Protein AF-A0A5B7APL8-F1 (afdb_monomer_lite)

Foldseek 3Di:
DDDPPPDPVVVVVVLVVLVPPDDDDDPPDPQPPQDWDADPVDRATDSDPVLVVLVVVLVVPPPCLVVVLVVVLVVVQVVLLPDDQVRQLVVLEQCCDADPNRRSVVVLVVLCVQLVCVVDNNDDSLQSSLSSVSSCSNVVPPVCRDDHSVRVVSSVCSNSVNSVSSDPDDPPD

Organism: Davidia involucrata (NCBI:txid16924)

Structure (mmCIF, N/CA/C/O backbone):
data_AF-A0A5B7APL8-F1
#
_entry.id   AF-A0A5B7APL8-F1
#
loop_
_atom_site.group_PDB
_atom_site.id
_atom_site.type_symbol
_atom_site.label_atom_id
_atom_site.label_alt_id
_atom_site.label_comp_id
_atom_site.label_asym_id
_atom_site.label_entity_id
_atom_site.label_seq_id
_atom_site.pdbx_PDB_ins_code
_atom_site.Cartn_x
_atom_site.Cartn_y
_atom_site.Cartn_z
_atom_site.occupancy
_atom_site.B_iso_or_equiv
_atom_site.auth_seq_id
_atom_site.auth_comp_id
_atom_site.auth_asym_id
_atom_site.auth_atom_id
_atom_site.pdbx_PDB_model_num
ATOM 1 N N . PHE A 1 1 ? -2.752 36.762 7.905 1.00 36.62 1 PHE A N 1
ATOM 2 C CA . PHE A 1 1 ? -2.516 35.328 8.154 1.00 36.62 1 PHE A CA 1
ATOM 3 C C . PHE A 1 1 ? -3.860 34.647 8.324 1.00 36.62 1 PHE A C 1
ATOM 5 O O . PHE A 1 1 ? -4.486 34.817 9.361 1.00 36.62 1 PHE A O 1
ATOM 12 N N . SER A 1 2 ? -4.329 33.941 7.295 1.00 32.47 2 SER A N 1
ATOM 13 C CA . SER A 1 2 ? -5.605 33.221 7.327 1.00 32.47 2 SER A CA 1
ATOM 14 C C . SER A 1 2 ? -5.301 31.745 7.133 1.00 32.47 2 SER A C 1
ATOM 16 O O . SER A 1 2 ? -4.786 31.341 6.096 1.00 32.47 2 SER A O 1
ATOM 18 N N . ARG A 1 3 ? -5.551 30.982 8.192 1.00 42.44 3 ARG A N 1
ATOM 19 C CA . ARG A 1 3 ? -5.387 29.534 8.310 1.00 42.44 3 ARG A CA 1
ATOM 20 C C . ARG A 1 3 ? -6.208 28.853 7.204 1.00 42.44 3 ARG A C 1
ATOM 22 O O . ARG A 1 3 ? -7.434 28.860 7.272 1.00 42.44 3 ARG A O 1
ATOM 29 N N . THR A 1 4 ? -5.559 28.292 6.188 1.00 39.75 4 THR A N 1
ATOM 30 C CA . THR A 1 4 ? -6.194 27.338 5.272 1.00 39.75 4 THR A CA 1
ATOM 31 C C . THR A 1 4 ? -6.498 26.083 6.077 1.00 39.75 4 THR A C 1
ATOM 33 O O . THR A 1 4 ? -5.609 25.297 6.395 1.00 39.75 4 THR A O 1
ATOM 36 N N . GLY A 1 5 ? -7.751 25.955 6.505 1.00 36.78 5 GLY A N 1
ATOM 37 C CA . GLY A 1 5 ? -8.262 24.715 7.062 1.00 36.78 5 GLY A CA 1
ATOM 38 C C . GLY A 1 5 ? -8.357 23.687 5.945 1.00 36.78 5 GLY A C 1
ATOM 39 O O . GLY A 1 5 ? -9.217 23.816 5.077 1.00 36.78 5 GLY A O 1
ATOM 40 N N . ASP A 1 6 ? -7.477 22.687 5.973 1.00 48.31 6 ASP A N 1
ATOM 41 C CA . ASP A 1 6 ? -7.639 21.451 5.208 1.00 48.31 6 ASP A CA 1
ATOM 42 C C . ASP A 1 6 ? -8.926 20.765 5.685 1.00 48.31 6 ASP A C 1
ATOM 44 O O . ASP A 1 6 ? -8.966 20.105 6.726 1.00 48.31 6 ASP A O 1
ATOM 48 N N . SER A 1 7 ? -10.014 20.991 4.951 1.00 44.22 7 SER A N 1
ATOM 49 C CA . SER A 1 7 ? -11.317 20.405 5.246 1.00 44.22 7 SER A CA 1
ATOM 50 C C . SER A 1 7 ? -11.333 18.933 4.809 1.00 44.22 7 SER A C 1
ATOM 52 O O .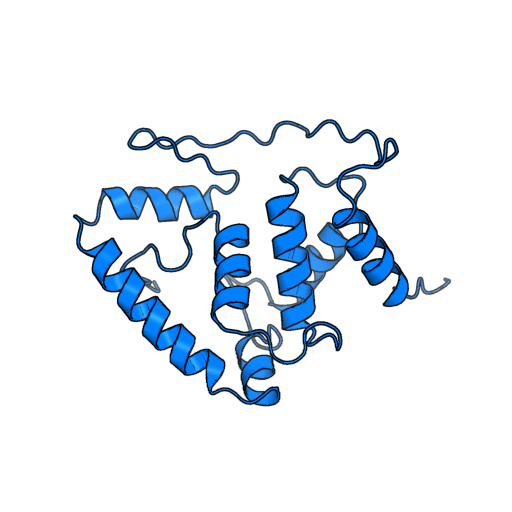 SER A 1 7 ? -11.045 18.646 3.643 1.00 44.22 7 SER A O 1
ATOM 54 N N . PRO A 1 8 ? -11.733 17.984 5.679 1.00 47.72 8 PRO A N 1
ATOM 55 C CA . PRO A 1 8 ? -11.877 16.563 5.337 1.00 47.72 8 PRO A CA 1
ATOM 56 C C . PRO A 1 8 ? -12.762 16.307 4.105 1.00 47.72 8 PRO A C 1
ATOM 58 O O . PRO A 1 8 ? -12.578 15.321 3.395 1.00 47.72 8 PRO A O 1
ATOM 61 N N . VAL A 1 9 ? -13.693 17.223 3.824 1.00 48.22 9 VAL A N 1
ATOM 62 C CA . VAL A 1 9 ? -14.647 17.152 2.707 1.00 48.22 9 VAL A CA 1
ATOM 63 C C . VAL A 1 9 ? -13.950 17.260 1.344 1.00 48.22 9 VAL A C 1
ATOM 65 O O . VAL A 1 9 ? -14.375 16.626 0.380 1.00 48.22 9 VAL A O 1
ATOM 68 N N . GLN A 1 10 ? -12.840 17.999 1.264 1.00 54.81 10 GLN A N 1
ATOM 69 C CA . GLN A 1 10 ? -12.137 18.260 0.005 1.00 54.81 10 GLN A CA 1
ATOM 70 C C . GLN A 1 10 ? -11.395 17.012 -0.509 1.00 54.81 10 GLN A C 1
ATOM 72 O O . GLN A 1 10 ? -11.373 16.748 -1.710 1.00 54.81 10 GLN A O 1
ATOM 77 N N . TRP A 1 11 ? -10.876 16.182 0.404 1.00 48.50 11 TRP A N 1
ATOM 78 C CA . TRP A 1 11 ? -10.249 14.893 0.076 1.00 48.50 11 TRP A CA 1
ATOM 79 C C . TRP A 1 11 ? -11.265 13.850 -0.373 1.00 48.50 11 TRP A C 1
ATOM 81 O O . TRP A 1 11 ? -10.997 13.102 -1.307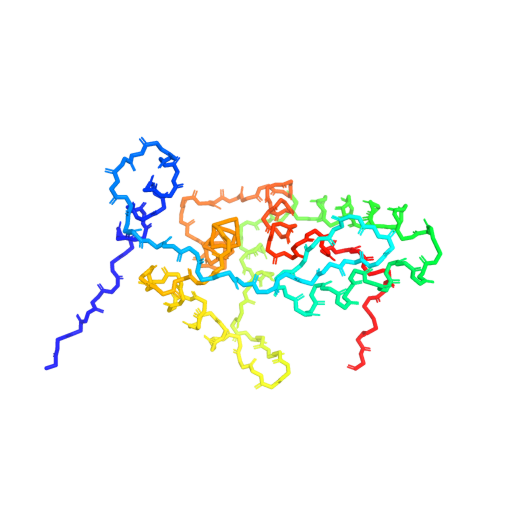 1.00 48.50 11 TRP A O 1
ATOM 91 N N . ILE A 1 12 ? -12.445 13.828 0.253 1.00 51.41 12 ILE A N 1
ATOM 92 C CA . ILE A 1 12 ? -13.535 12.916 -0.113 1.00 51.41 12 ILE A CA 1
ATOM 93 C C . ILE A 1 12 ? -14.003 13.210 -1.548 1.00 51.41 12 ILE A C 1
ATOM 95 O O . ILE A 1 12 ? -14.123 12.291 -2.353 1.00 51.41 12 ILE A O 1
ATOM 99 N N . GLN A 1 13 ? -14.157 14.486 -1.921 1.00 54.19 13 GLN A N 1
ATOM 100 C CA . GLN A 1 13 ? -14.458 14.881 -3.305 1.00 54.19 13 GLN A CA 1
ATOM 101 C C . GLN A 1 13 ? -13.353 14.503 -4.301 1.00 54.19 13 GLN A C 1
ATOM 103 O O . GLN A 1 13 ? -13.662 14.069 -5.411 1.00 54.19 13 GLN A O 1
ATOM 108 N N . LEU A 1 14 ? -12.077 14.603 -3.917 1.00 54.91 14 LEU A N 1
ATOM 109 C CA . LEU A 1 14 ? -10.958 14.175 -4.764 1.00 54.91 14 LEU A CA 1
ATOM 110 C C . LEU A 1 14 ? -10.910 12.648 -4.930 1.00 54.91 14 LEU A C 1
ATOM 112 O O . LEU A 1 14 ? -10.663 12.162 -6.031 1.00 54.91 14 LEU A O 1
ATOM 116 N N . LEU A 1 15 ? -11.215 11.887 -3.877 1.00 50.44 15 LEU A N 1
ATOM 117 C CA . LEU A 1 15 ? -11.320 10.426 -3.916 1.00 50.44 15 LEU A CA 1
ATOM 118 C C . LEU A 1 15 ? -12.474 9.954 -4.809 1.00 50.44 15 LEU A C 1
ATOM 120 O O . LEU A 1 15 ? -12.265 9.081 -5.646 1.00 50.44 15 LEU A O 1
ATOM 124 N N . HIS A 1 16 ? -13.656 10.566 -4.694 1.00 53.56 16 HIS A N 1
ATOM 125 C CA . HIS A 1 16 ? -14.787 10.269 -5.581 1.00 53.56 16 HIS A CA 1
ATOM 126 C C . HIS A 1 16 ? -14.502 10.647 -7.035 1.00 53.56 16 HIS A C 1
ATOM 128 O O . HIS A 1 16 ? -14.895 9.920 -7.943 1.00 53.56 16 HIS A O 1
ATOM 134 N N . SER A 1 17 ? -13.770 11.743 -7.258 1.00 46.78 17 SER A N 1
ATOM 135 C CA . SER A 1 17 ? -13.296 12.100 -8.596 1.00 46.78 17 SER A CA 1
ATOM 136 C C . SER A 1 17 ? -12.406 10.989 -9.153 1.00 46.78 17 SER A C 1
ATOM 138 O O . SER A 1 17 ? -12.642 10.530 -10.265 1.00 46.78 17 SER A O 1
ATOM 140 N N . LEU A 1 18 ? -11.424 10.501 -8.376 1.00 47.25 18 LEU A N 1
ATOM 141 C CA . LEU A 1 18 ? -10.490 9.432 -8.776 1.00 47.25 18 LEU A CA 1
ATOM 142 C C . LEU A 1 18 ? -11.173 8.092 -9.104 1.00 47.25 18 LEU A C 1
ATOM 144 O O . LEU A 1 18 ? -10.578 7.271 -9.813 1.00 47.25 18 LEU A O 1
ATOM 148 N N . ASP A 1 19 ? -12.371 7.861 -8.574 1.00 47.44 19 ASP A N 1
ATOM 149 C CA . ASP A 1 19 ? -13.193 6.674 -8.828 1.00 47.44 19 ASP A CA 1
ATOM 150 C C . ASP A 1 19 ? -13.984 6.771 -10.145 1.00 47.44 19 ASP A C 1
ATOM 152 O O . ASP A 1 19 ? -14.280 5.754 -10.769 1.00 47.44 19 ASP A O 1
ATOM 156 N N . GLN A 1 20 ? -14.255 7.987 -10.631 1.00 48.75 20 GLN A N 1
ATOM 157 C CA . GLN A 1 20 ? -14.883 8.223 -11.931 1.00 48.75 20 GLN A CA 1
ATOM 158 C C . GLN A 1 20 ? -13.828 8.235 -13.045 1.00 48.75 20 GLN A C 1
ATOM 160 O O . GLN A 1 20 ? -13.222 9.261 -13.360 1.00 48.75 20 GLN A O 1
ATOM 165 N N . GLN A 1 21 ? -13.602 7.069 -13.652 1.00 47.00 21 GLN A N 1
ATOM 166 C CA . GLN A 1 21 ? -12.643 6.894 -14.748 1.00 47.00 21 GLN A CA 1
ATOM 167 C C . GLN A 1 21 ? -13.077 7.467 -16.115 1.00 47.00 21 GLN A C 1
ATOM 169 O O . GLN A 1 21 ? -12.263 7.426 -17.028 1.00 47.00 21 GLN A O 1
ATOM 174 N N . ASP A 1 22 ? -14.259 8.082 -16.269 1.00 43.38 22 ASP A N 1
ATOM 175 C CA . ASP A 1 22 ? -14.813 8.371 -17.610 1.00 43.38 22 ASP A CA 1
ATOM 176 C C . ASP A 1 22 ? -15.235 9.829 -17.887 1.00 43.38 22 ASP A C 1
ATOM 178 O O . ASP A 1 22 ? -16.055 10.076 -18.772 1.00 43.38 22 ASP A O 1
ATOM 182 N N . LEU A 1 23 ? -14.691 10.830 -17.180 1.00 38.00 23 LEU A N 1
ATOM 183 C CA . LEU A 1 23 ? -15.013 12.237 -17.479 1.00 38.00 23 LEU A CA 1
ATOM 184 C C . LEU A 1 23 ? -13.901 12.977 -18.253 1.00 38.00 23 LEU A C 1
ATOM 186 O O . LEU A 1 23 ? -12.762 13.058 -17.778 1.00 38.00 23 LEU A O 1
ATOM 190 N N . PRO A 1 24 ? -14.225 13.585 -19.416 1.00 39.22 24 PRO A N 1
ATOM 191 C CA . PRO A 1 24 ? -13.305 14.411 -20.186 1.00 39.22 24 PRO A CA 1
ATOM 192 C C . PRO A 1 24 ? -13.169 15.767 -19.484 1.00 39.22 24 PRO A C 1
ATOM 194 O O . PRO A 1 24 ? -14.018 16.642 -19.623 1.00 39.22 24 PRO A O 1
ATOM 197 N N . GLY A 1 25 ? -12.128 15.931 -18.669 1.00 43.12 25 GLY A N 1
ATOM 198 C CA . GLY A 1 25 ? -11.940 17.159 -17.885 1.00 43.12 25 GLY A CA 1
ATOM 199 C C . GLY A 1 25 ? -11.050 17.041 -16.650 1.00 43.12 25 GLY A C 1
ATOM 200 O O . GLY A 1 25 ? -10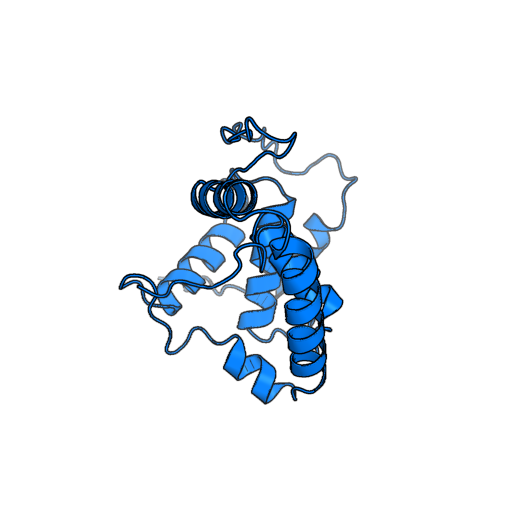.881 18.029 -15.938 1.00 43.12 25 GLY A O 1
ATOM 201 N N . TRP A 1 26 ? -10.446 15.875 -16.395 1.00 48.25 26 TRP A N 1
ATOM 202 C CA . TRP A 1 26 ? -9.268 15.796 -15.528 1.00 48.25 26 TRP A CA 1
ATOM 203 C C . TRP A 1 26 ? -8.215 16.807 -16.001 1.00 48.25 26 TRP A C 1
ATOM 205 O O . TRP A 1 26 ? -8.110 17.029 -17.213 1.00 48.25 26 TRP A O 1
ATOM 215 N N . PRO A 1 27 ? -7.436 17.443 -15.102 1.00 45.75 27 PRO A N 1
ATOM 216 C CA . PRO A 1 27 ? -6.421 18.381 -15.548 1.00 45.75 27 PRO A CA 1
ATOM 217 C C . PRO A 1 27 ? -5.525 17.630 -16.529 1.00 45.75 27 PRO A C 1
ATOM 219 O O . PRO A 1 27 ? -5.213 16.462 -16.295 1.00 45.75 27 PRO A O 1
ATOM 222 N N . LEU A 1 28 ? -5.182 18.293 -17.633 1.00 46.41 28 LEU A N 1
ATOM 223 C CA . LEU A 1 28 ? -4.385 17.811 -18.764 1.00 46.41 28 LEU A CA 1
ATOM 224 C C . LEU A 1 28 ? -2.950 17.446 -18.331 1.00 46.41 28 LEU A C 1
ATOM 226 O O . LEU A 1 28 ? -1.966 18.012 -18.801 1.00 46.41 28 LEU A O 1
ATOM 230 N N . LEU A 1 29 ? -2.820 16.515 -17.393 1.00 46.59 29 LEU A N 1
ATOM 231 C CA . LEU A 1 29 ? -1.577 15.966 -16.903 1.00 46.59 29 LEU A CA 1
ATOM 232 C C . LEU A 1 29 ? -1.175 14.900 -17.912 1.00 46.59 29 LEU A C 1
ATOM 234 O O . LEU A 1 29 ? -1.538 13.733 -17.791 1.00 46.59 29 LEU A O 1
ATOM 238 N N . SER A 1 30 ? -0.426 15.302 -18.938 1.00 43.72 30 SER A N 1
ATOM 239 C CA . SER A 1 30 ? 0.458 14.330 -19.578 1.00 43.72 30 SER A CA 1
ATOM 240 C C . SER A 1 30 ? 1.332 13.755 -18.464 1.00 43.72 30 SER A C 1
ATOM 242 O O . SER A 1 30 ? 2.007 14.543 -17.796 1.00 43.72 30 SER A O 1
ATOM 244 N N . PRO A 1 31 ? 1.324 12.433 -18.211 1.00 49.50 31 PRO A N 1
ATOM 245 C CA . PRO A 1 31 ? 2.258 11.851 -17.266 1.00 49.50 31 PRO A CA 1
ATOM 246 C C . PRO A 1 31 ? 3.649 12.239 -17.755 1.00 49.50 31 PRO A C 1
ATOM 248 O O . PRO A 1 31 ? 4.046 11.836 -18.854 1.00 49.50 31 PRO A O 1
ATOM 251 N N . LEU A 1 32 ? 4.393 13.050 -16.998 1.00 47.34 32 LEU A N 1
ATOM 252 C CA . LEU A 1 32 ? 5.822 13.135 -17.258 1.00 47.34 32 LEU A CA 1
ATOM 253 C C . LEU A 1 32 ? 6.308 11.701 -17.047 1.00 47.34 32 LEU A C 1
ATOM 255 O O . LEU A 1 32 ? 6.164 11.168 -15.947 1.00 47.34 32 LEU A O 1
ATOM 259 N N . LYS A 1 33 ? 6.749 11.041 -18.124 1.00 58.00 33 LYS A N 1
ATOM 260 C CA . LYS A 1 33 ? 7.124 9.624 -18.113 1.00 58.00 33 LYS A CA 1
ATOM 261 C C . LYS A 1 33 ? 8.143 9.402 -17.001 1.00 58.00 33 LYS A C 1
ATOM 263 O O . LYS A 1 33 ? 9.325 9.686 -17.183 1.00 58.00 33 LYS A O 1
ATOM 268 N N . VAL A 1 34 ? 7.693 8.895 -15.854 1.00 68.81 34 VAL A N 1
ATOM 269 C CA . VAL A 1 34 ? 8.604 8.354 -14.852 1.00 68.81 34 VAL A CA 1
ATOM 270 C C . VAL A 1 34 ? 9.362 7.248 -15.555 1.00 68.81 34 VAL A C 1
ATOM 272 O O . VAL A 1 34 ? 8.761 6.354 -16.154 1.00 68.81 34 VAL A O 1
ATOM 275 N N . GLN A 1 35 ? 10.686 7.365 -15.562 1.00 79.31 35 GLN A N 1
ATOM 276 C CA . GLN A 1 35 ? 11.529 6.367 -16.188 1.00 79.31 35 GLN A CA 1
ATOM 277 C C . GLN A 1 35 ? 11.358 5.054 -15.426 1.00 79.31 35 GLN A C 1
ATOM 279 O O . GLN A 1 35 ? 11.820 4.907 -14.295 1.00 79.31 35 GLN A O 1
ATOM 284 N N . MET A 1 36 ? 10.662 4.111 -16.055 1.00 86.75 36 MET A N 1
ATOM 285 C CA . MET A 1 36 ? 10.448 2.787 -15.498 1.00 86.75 36 MET A CA 1
ATOM 286 C C . MET A 1 36 ? 11.748 1.982 -15.554 1.00 86.75 36 MET A C 1
ATOM 288 O O . MET A 1 36 ? 12.435 1.943 -16.576 1.00 86.75 36 MET A O 1
ATOM 292 N N . GLN A 1 37 ? 12.071 1.308 -14.456 1.00 89.38 37 GLN A N 1
ATOM 293 C CA . GLN A 1 37 ? 13.140 0.321 -14.383 1.00 89.38 37 GLN A CA 1
ATOM 294 C C . GLN A 1 37 ? 12.570 -1.045 -14.734 1.00 89.38 37 GLN A C 1
ATOM 296 O O . GLN A 1 37 ? 11.764 -1.602 -13.988 1.00 89.38 37 GLN A O 1
ATOM 301 N N . LYS A 1 38 ? 12.991 -1.586 -15.872 1.00 92.62 38 LYS A N 1
ATOM 302 C CA . LYS A 1 38 ? 12.597 -2.920 -16.313 1.00 92.62 38 LYS A CA 1
ATOM 303 C C . LYS A 1 38 ? 13.524 -3.967 -15.708 1.00 92.62 38 LYS A C 1
ATOM 305 O O . LYS A 1 38 ? 14.733 -3.767 -15.647 1.00 92.62 38 LYS A O 1
ATOM 310 N N . CYS A 1 39 ? 12.964 -5.084 -15.258 1.00 90.69 39 CYS A N 1
ATOM 311 C CA . CYS A 1 39 ? 13.769 -6.233 -14.872 1.00 90.69 39 CYS A CA 1
ATOM 312 C C . CYS A 1 39 ? 14.289 -6.974 -16.110 1.00 90.69 39 CYS A C 1
ATOM 314 O O . CYS A 1 39 ? 13.533 -7.273 -17.027 1.00 90.69 39 CYS A O 1
ATOM 316 N N . ASP A 1 40 ? 15.564 -7.355 -16.108 1.00 89.38 40 ASP A N 1
ATOM 317 C CA . ASP A 1 40 ? 16.146 -8.122 -17.220 1.00 89.38 40 ASP A CA 1
ATOM 318 C C . ASP A 1 40 ? 15.735 -9.603 -17.209 1.00 89.38 40 ASP A C 1
ATOM 320 O O . ASP A 1 40 ? 15.867 -10.307 -18.206 1.00 89.38 40 ASP A O 1
ATOM 324 N N . LYS A 1 41 ? 15.250 -10.102 -16.064 1.00 87.56 41 LYS A N 1
ATOM 325 C CA . LYS A 1 41 ? 14.892 -11.515 -15.859 1.00 87.56 41 LYS A CA 1
ATOM 326 C C . LYS A 1 41 ? 13.396 -11.798 -15.998 1.00 87.56 41 LYS A C 1
ATOM 328 O O . LYS A 1 41 ? 13.015 -12.961 -16.102 1.00 87.56 41 LYS A O 1
ATOM 333 N N . CYS A 1 42 ? 12.546 -10.773 -15.955 1.00 88.19 42 CYS A N 1
ATOM 334 C CA . CYS A 1 42 ? 11.102 -10.911 -16.127 1.00 88.19 42 CYS A CA 1
ATOM 335 C C . CYS A 1 42 ? 10.485 -9.625 -16.691 1.00 88.19 42 CYS A C 1
ATOM 337 O O . CYS A 1 42 ? 11.104 -8.571 -16.674 1.00 88.19 42 CYS A O 1
ATOM 339 N N . SER A 1 43 ? 9.233 -9.672 -17.140 1.00 89.00 43 SER A N 1
ATOM 340 C CA . SER A 1 43 ? 8.571 -8.524 -17.782 1.00 89.00 43 SER A CA 1
ATOM 341 C C . SER A 1 43 ? 8.060 -7.443 -16.816 1.00 89.00 43 SER A C 1
ATOM 343 O O . SER A 1 43 ? 7.198 -6.657 -17.197 1.00 89.00 43 SER A O 1
ATOM 345 N N . ARG A 1 44 ? 8.522 -7.413 -15.558 1.00 89.94 44 ARG A N 1
ATOM 346 C CA . ARG A 1 44 ? 8.067 -6.424 -14.566 1.00 89.94 44 ARG A CA 1
ATOM 347 C C . ARG A 1 44 ? 8.828 -5.109 -14.700 1.00 89.94 44 ARG A C 1
ATOM 349 O O . ARG A 1 44 ? 10.030 -5.095 -14.964 1.00 89.94 44 ARG A O 1
ATOM 356 N N . GLU A 1 45 ? 8.111 -4.025 -14.441 1.00 90.88 45 GLU A N 1
ATOM 357 C CA . GLU A 1 45 ? 8.605 -2.652 -14.480 1.00 90.88 45 GLU A CA 1
ATOM 358 C C . GLU A 1 45 ? 8.333 -1.959 -13.147 1.00 90.88 45 GLU A C 1
ATOM 360 O O . GLU A 1 45 ? 7.354 -2.280 -12.470 1.00 90.88 45 GLU A O 1
ATOM 365 N N . PHE A 1 46 ? 9.224 -1.042 -12.768 1.00 90.50 46 PHE A N 1
ATOM 366 C CA . PHE A 1 46 ? 9.199 -0.386 -11.467 1.00 90.50 46 PHE A CA 1
ATOM 367 C C . PHE A 1 46 ? 9.460 1.113 -11.588 1.00 90.50 46 PHE A C 1
ATOM 369 O O . PHE A 1 46 ? 10.449 1.529 -12.193 1.00 90.50 46 PHE A O 1
ATOM 376 N N . CYS A 1 47 ? 8.633 1.931 -10.949 1.00 88.19 47 CYS A N 1
ATOM 377 C CA . CYS A 1 47 ? 8.880 3.355 -10.774 1.00 88.19 47 CYS A CA 1
ATOM 378 C C . CYS A 1 47 ? 9.812 3.631 -9.584 1.00 88.19 47 CYS A C 1
ATOM 380 O O . CYS A 1 47 ? 10.520 4.635 -9.582 1.00 88.19 47 CYS A O 1
ATOM 382 N N . SER A 1 48 ? 9.840 2.753 -8.570 1.00 87.06 48 SER A N 1
ATOM 383 C CA . SER A 1 48 ? 10.670 2.921 -7.375 1.00 87.06 48 SER A CA 1
ATOM 384 C C . SER A 1 48 ? 11.973 2.118 -7.459 1.00 87.06 48 SER A C 1
ATOM 386 O O . SER A 1 48 ? 11.943 0.882 -7.502 1.00 87.06 48 SER A O 1
ATOM 388 N N . PRO A 1 49 ? 13.149 2.768 -7.341 1.00 88.50 49 PRO A N 1
ATOM 389 C CA . PRO A 1 49 ? 14.423 2.068 -7.168 1.00 88.50 49 PRO A CA 1
ATOM 390 C C . PRO A 1 49 ? 14.456 1.143 -5.941 1.00 88.50 49 PRO A C 1
ATOM 392 O O . PRO A 1 49 ? 15.196 0.160 -5.921 1.00 88.50 49 PRO A O 1
ATOM 395 N N . ILE A 1 50 ? 13.670 1.428 -4.895 1.00 88.19 50 ILE A N 1
ATOM 396 C CA . ILE A 1 50 ? 13.592 0.576 -3.697 1.00 88.19 50 ILE A CA 1
ATOM 397 C C . ILE A 1 50 ? 12.884 -0.739 -4.032 1.00 88.19 50 ILE A C 1
ATOM 399 O O . ILE A 1 50 ? 13.410 -1.810 -3.720 1.00 88.19 50 ILE A O 1
ATOM 403 N N . ASN A 1 51 ? 11.734 -0.671 -4.705 1.00 90.25 51 ASN A N 1
ATOM 404 C CA . ASN A 1 51 ? 10.973 -1.860 -5.084 1.00 90.25 51 ASN A CA 1
ATOM 405 C C . ASN A 1 51 ? 11.717 -2.672 -6.150 1.00 90.25 51 ASN A C 1
ATOM 407 O O . ASN A 1 51 ? 11.821 -3.889 -6.008 1.00 90.25 51 ASN A O 1
ATOM 411 N N . TYR A 1 52 ? 12.358 -2.021 -7.131 1.00 89.88 52 TYR A N 1
ATOM 412 C CA . TYR A 1 52 ? 13.235 -2.706 -8.086 1.00 89.88 52 TYR A CA 1
ATOM 413 C C . TYR A 1 52 ? 14.344 -3.500 -7.374 1.00 89.88 52 TYR A C 1
ATOM 415 O O . TYR A 1 52 ? 14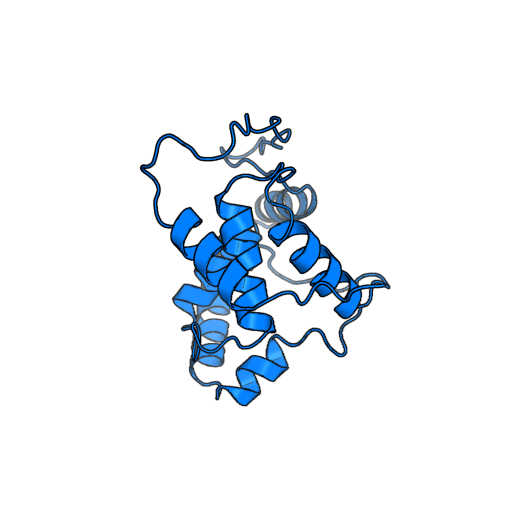.515 -4.699 -7.611 1.00 89.88 52 TYR A O 1
ATOM 423 N N . ARG A 1 53 ? 15.047 -2.874 -6.413 1.00 88.31 53 ARG A N 1
ATOM 424 C CA . ARG A 1 53 ? 16.076 -3.548 -5.599 1.00 88.31 53 ARG A CA 1
ATOM 425 C C . ARG A 1 53 ? 15.518 -4.713 -4.779 1.00 88.31 53 ARG A C 1
ATOM 427 O O . ARG A 1 53 ? 16.208 -5.724 -4.642 1.00 88.31 53 ARG A O 1
ATOM 434 N N . ARG A 1 54 ? 14.306 -4.597 -4.224 1.00 87.19 54 ARG A N 1
ATOM 435 C CA . ARG A 1 54 ? 13.629 -5.709 -3.527 1.00 87.19 54 ARG A CA 1
ATOM 436 C C . ARG A 1 54 ? 13.324 -6.850 -4.493 1.00 87.19 54 ARG A C 1
ATOM 438 O O . ARG A 1 54 ? 13.645 -7.997 -4.197 1.00 87.19 54 ARG A O 1
ATOM 445 N N . HIS A 1 55 ? 12.788 -6.535 -5.666 1.00 89.31 55 HIS A N 1
ATOM 446 C CA . HIS A 1 55 ? 12.410 -7.511 -6.677 1.00 89.31 55 HIS A CA 1
ATOM 447 C C . HIS A 1 55 ? 13.603 -8.319 -7.208 1.00 89.31 55 HIS A C 1
ATOM 449 O O . HIS A 1 55 ? 13.551 -9.546 -7.231 1.00 89.31 55 HIS A O 1
ATOM 455 N N . ILE A 1 56 ? 14.722 -7.679 -7.563 1.00 87.31 56 ILE A N 1
ATOM 456 C CA . ILE A 1 56 ? 15.880 -8.415 -8.103 1.00 87.31 56 ILE A CA 1
ATOM 457 C C . ILE A 1 56 ? 16.509 -9.386 -7.088 1.00 87.31 56 ILE A C 1
ATOM 459 O O . ILE A 1 56 ? 17.189 -10.333 -7.493 1.00 87.31 56 ILE A O 1
ATOM 463 N N . ARG A 1 57 ? 16.282 -9.196 -5.776 1.00 84.94 57 ARG A N 1
ATOM 464 C CA . ARG A 1 57 ? 16.707 -10.155 -4.737 1.00 84.94 57 ARG A CA 1
ATOM 465 C C . ARG A 1 57 ? 15.915 -11.458 -4.809 1.00 84.94 57 ARG A C 1
ATOM 467 O O . ARG A 1 57 ? 16.509 -12.510 -4.585 1.00 84.94 57 ARG A O 1
ATOM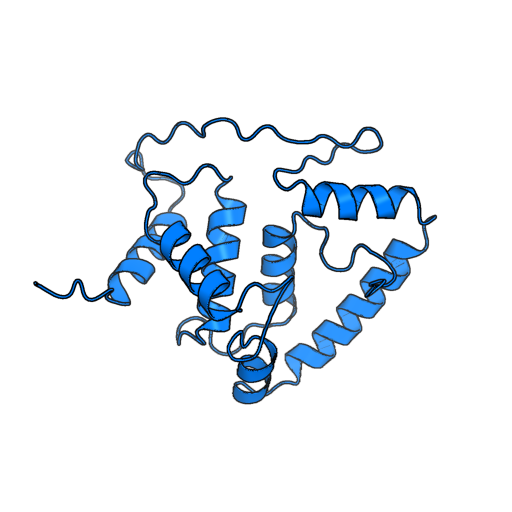 474 N N . VAL A 1 58 ? 14.644 -11.408 -5.211 1.00 78.25 58 VAL A N 1
ATOM 475 C CA . VAL A 1 58 ? 13.807 -12.601 -5.440 1.00 78.25 58 VAL A CA 1
ATOM 476 C C . VAL A 1 58 ? 14.435 -13.502 -6.495 1.00 78.25 58 VAL A C 1
ATOM 478 O O . VAL A 1 58 ? 14.533 -14.707 -6.314 1.00 78.25 58 VAL A O 1
ATOM 481 N N . HIS A 1 59 ? 14.970 -12.916 -7.566 1.00 80.00 59 HIS A N 1
ATOM 482 C CA . HIS A 1 59 ? 15.672 -13.673 -8.602 1.00 80.00 59 HIS A CA 1
ATOM 483 C C . HIS A 1 59 ? 17.031 -14.247 -8.165 1.00 80.00 59 HIS A C 1
ATOM 485 O O . HIS A 1 59 ? 17.629 -15.011 -8.923 1.00 80.00 59 HIS A O 1
ATOM 491 N N . ARG A 1 60 ? 17.569 -13.840 -7.007 1.00 72.12 60 ARG A N 1
ATOM 492 C CA . ARG A 1 60 ? 18.811 -14.388 -6.431 1.00 72.12 60 ARG A CA 1
ATOM 493 C C . ARG A 1 60 ? 18.522 -15.467 -5.386 1.00 72.12 60 ARG A C 1
ATOM 495 O O . ARG A 1 60 ? 19.280 -16.423 -5.281 1.00 72.12 60 ARG A O 1
ATOM 502 N N . GLN A 1 61 ? 17.442 -15.315 -4.624 1.00 64.88 61 GLN A N 1
ATOM 503 C CA . GLN A 1 61 ? 16.983 -16.278 -3.626 1.00 64.88 61 GLN A CA 1
ATOM 504 C C . GLN A 1 61 ? 16.160 -17.368 -4.331 1.00 64.88 61 GLN A C 1
ATOM 506 O O . GLN A 1 61 ? 14.953 -17.240 -4.492 1.00 64.88 61 GLN A O 1
ATOM 511 N N . SER A 1 62 ? 16.832 -18.417 -4.808 1.00 55.00 62 SER A N 1
ATOM 512 C CA . SER A 1 62 ? 16.247 -19.615 -5.437 1.00 55.00 62 SER A CA 1
ATOM 513 C C . SER A 1 62 ? 14.851 -19.984 -4.900 1.00 55.00 62 SER A C 1
ATOM 515 O O . SER A 1 62 ? 14.765 -20.307 -3.721 1.00 55.00 62 SER A O 1
ATOM 517 N N . LEU A 1 63 ? 13.819 -19.937 -5.764 1.00 54.94 63 LEU A N 1
ATOM 518 C CA . LEU A 1 63 ? 12.444 -20.515 -5.769 1.00 54.94 63 LEU A CA 1
ATOM 519 C C . LEU A 1 63 ? 11.618 -20.726 -4.467 1.00 54.94 63 LEU A C 1
ATOM 521 O O . LEU A 1 63 ? 10.399 -20.831 -4.554 1.00 54.94 63 LEU A O 1
ATOM 525 N N . ASN A 1 64 ? 12.196 -20.759 -3.268 1.00 55.72 64 ASN A N 1
ATOM 526 C CA . ASN A 1 64 ? 11.497 -20.959 -1.994 1.00 55.72 64 ASN A CA 1
ATOM 527 C C . ASN A 1 64 ? 10.820 -19.686 -1.460 1.00 55.72 64 ASN A C 1
ATOM 529 O O . ASN A 1 64 ? 10.065 -19.764 -0.495 1.00 55.72 64 ASN A O 1
ATOM 533 N N . VAL A 1 65 ? 11.071 -18.528 -2.081 1.00 61.00 65 VAL A N 1
ATOM 534 C CA . VAL A 1 65 ? 10.443 -17.250 -1.713 1.00 61.00 65 VAL A CA 1
ATOM 535 C C . VAL A 1 65 ? 8.928 -17.311 -1.872 1.00 61.00 65 VAL A C 1
ATOM 537 O O . VAL A 1 65 ? 8.217 -16.818 -1.008 1.00 61.00 65 VAL A O 1
ATOM 540 N N . ASP A 1 66 ? 8.436 -17.946 -2.933 1.00 61.81 66 ASP A N 1
ATOM 541 C CA . ASP A 1 66 ? 7.008 -17.963 -3.257 1.00 61.81 66 ASP A CA 1
ATOM 542 C C . ASP A 1 66 ? 6.201 -18.729 -2.195 1.00 61.81 66 ASP A C 1
ATOM 544 O O . ASP A 1 66 ? 5.289 -18.195 -1.565 1.00 61.81 66 ASP A O 1
ATOM 548 N N . LYS A 1 67 ? 6.645 -19.952 -1.869 1.00 65.69 67 LYS A N 1
ATOM 549 C CA . LYS A 1 67 ? 6.017 -20.790 -0.832 1.00 65.69 67 LYS A CA 1
ATOM 550 C C . LYS A 1 67 ? 6.040 -20.146 0.557 1.00 65.69 67 LYS A C 1
ATOM 552 O O . LYS A 1 67 ? 5.092 -20.314 1.318 1.00 65.69 67 LYS A O 1
ATOM 557 N N . GLU A 1 68 ? 7.121 -19.452 0.901 1.00 70.31 68 GLU A N 1
ATOM 558 C CA . GLU A 1 68 ? 7.275 -18.802 2.205 1.00 70.31 68 GLU A CA 1
ATOM 559 C C . GLU A 1 68 ? 6.508 -17.471 2.274 1.00 70.31 68 GLU A C 1
ATOM 561 O O . GLU A 1 68 ? 5.938 -17.133 3.309 1.00 70.31 68 GLU A O 1
ATOM 566 N N . SER A 1 69 ? 6.427 -16.733 1.164 1.00 73.44 69 SER A N 1
ATOM 567 C CA . SER A 1 69 ? 5.665 -15.485 1.071 1.00 73.44 69 SER A CA 1
ATOM 568 C C . SER A 1 69 ? 4.171 -15.727 1.278 1.00 73.44 69 SER A C 1
ATOM 570 O O . SER A 1 69 ? 3.557 -15.043 2.096 1.00 73.44 69 SER A O 1
ATOM 572 N N . HIS A 1 70 ? 3.610 -16.757 0.633 1.00 80.88 70 HIS A N 1
ATOM 573 C CA . HIS A 1 70 ? 2.205 -17.134 0.810 1.00 80.88 70 HIS A CA 1
ATOM 574 C C . HIS A 1 70 ? 1.872 -17.465 2.269 1.00 80.88 70 HIS A C 1
ATOM 576 O O . HIS A 1 70 ? 0.941 -16.891 2.825 1.00 80.88 70 HIS A O 1
ATOM 582 N N . LYS A 1 71 ? 2.692 -18.287 2.937 1.00 84.31 71 LYS A N 1
ATOM 583 C CA . LYS A 1 71 ? 2.486 -18.622 4.357 1.00 84.31 71 LYS A CA 1
ATOM 584 C C . LYS A 1 71 ? 2.558 -17.401 5.270 1.00 84.31 71 LYS A C 1
ATOM 586 O O . LYS A 1 71 ? 1.720 -17.248 6.153 1.00 84.31 71 LYS A O 1
ATOM 591 N N . ASN A 1 72 ? 3.548 -16.529 5.070 1.00 86.00 72 ASN A N 1
ATOM 592 C CA . ASN A 1 72 ? 3.676 -15.312 5.872 1.00 86.00 72 ASN A CA 1
ATOM 593 C C . ASN A 1 72 ? 2.492 -14.369 5.651 1.00 86.00 72 ASN A C 1
ATOM 595 O O . ASN A 1 72 ? 2.012 -13.759 6.602 1.00 86.00 72 ASN A O 1
ATOM 599 N N . ARG A 1 73 ? 1.988 -14.284 4.417 1.00 90.44 73 ARG A N 1
ATOM 600 C CA . ARG A 1 73 ? 0.795 -13.505 4.091 1.00 90.44 73 ARG A CA 1
ATOM 601 C C . ARG A 1 73 ? -0.450 -14.064 4.776 1.00 90.44 73 ARG A C 1
ATOM 603 O O . ARG A 1 73 ? -1.186 -13.284 5.366 1.00 90.44 73 ARG A O 1
ATOM 610 N N . ASP A 1 74 ? -0.646 -15.381 4.768 1.00 91.62 74 ASP A N 1
ATOM 611 C CA . ASP A 1 74 ? -1.785 -16.023 5.437 1.00 91.62 74 ASP A CA 1
ATOM 612 C C . ASP A 1 74 ? -1.745 -15.800 6.957 1.00 91.62 74 ASP A C 1
ATOM 614 O O . ASP A 1 74 ? -2.754 -15.441 7.565 1.00 91.62 74 ASP A O 1
ATOM 618 N N . LEU A 1 75 ? -0.565 -15.942 7.576 1.00 93.50 75 LEU A N 1
ATOM 619 C CA . LEU A 1 75 ? -0.373 -15.697 9.010 1.00 93.50 75 LEU A CA 1
ATOM 620 C C . LEU A 1 75 ? -0.613 -14.230 9.382 1.00 93.50 75 LEU A C 1
ATOM 622 O O . LEU A 1 75 ? -1.322 -13.954 10.348 1.00 93.50 75 LEU A O 1
ATOM 626 N N . LEU A 1 76 ? -0.050 -13.292 8.613 1.00 93.56 76 LEU A N 1
ATOM 627 C CA . LEU A 1 76 ? -0.270 -11.860 8.817 1.00 93.56 76 LEU A CA 1
ATOM 628 C C . LEU A 1 76 ? -1.731 -11.479 8.587 1.00 93.56 76 LEU A C 1
ATOM 630 O O . LEU A 1 76 ? -2.244 -10.624 9.300 1.00 93.56 76 LEU A O 1
ATOM 634 N N . GLY A 1 77 ? -2.402 -12.112 7.623 1.00 94.56 77 GLY A N 1
ATOM 635 C CA . GLY A 1 77 ? -3.805 -11.847 7.328 1.00 94.56 77 GLY A CA 1
ATOM 636 C C . GLY A 1 77 ? -4.705 -12.308 8.464 1.00 94.56 77 GLY A C 1
ATOM 637 O O . GLY A 1 77 ? -5.475 -11.519 9.002 1.00 94.56 77 GLY A O 1
ATOM 638 N N . ALA A 1 78 ? -4.512 -13.545 8.925 1.00 95.88 78 ALA A N 1
ATOM 639 C CA . ALA A 1 78 ? -5.232 -14.084 10.073 1.00 95.88 78 ALA A CA 1
ATOM 640 C C . ALA A 1 78 ? -4.943 -13.321 11.377 1.00 95.88 78 ALA A C 1
ATOM 642 O O . ALA A 1 78 ? -5.800 -13.277 12.256 1.00 95.88 78 ALA A O 1
ATOM 643 N N . PHE A 1 79 ? -3.740 -12.762 11.533 1.00 95.62 79 PHE A N 1
ATOM 644 C CA . PHE A 1 79 ? -3.414 -11.864 12.639 1.00 95.62 79 PHE A CA 1
ATOM 645 C C . PHE A 1 79 ? -4.166 -10.538 12.507 1.00 95.62 79 PHE A C 1
ATOM 647 O O . PHE A 1 79 ? -4.850 -10.146 13.445 1.00 95.62 79 PHE A O 1
ATOM 654 N N . TRP A 1 80 ? -4.088 -9.892 11.341 1.00 94.56 80 TRP A N 1
ATOM 655 C CA . TRP A 1 80 ? -4.731 -8.609 11.072 1.00 94.56 80 TRP A CA 1
ATOM 656 C C . TRP A 1 80 ? -6.245 -8.661 11.285 1.00 94.56 80 TRP A C 1
ATOM 658 O O . TRP A 1 80 ? -6.797 -7.814 11.979 1.00 94.56 80 TRP A O 1
ATOM 668 N N . ASP A 1 81 ? -6.908 -9.693 10.763 1.00 93.75 81 ASP A N 1
ATOM 669 C CA . ASP A 1 81 ? -8.366 -9.842 10.854 1.00 93.75 81 ASP A CA 1
ATOM 670 C C . ASP A 1 81 ? -8.868 -10.126 12.283 1.00 93.75 81 ASP A C 1
ATOM 672 O O . ASP A 1 81 ? -10.068 -10.047 12.544 1.00 93.75 81 ASP A O 1
ATOM 676 N N . LYS A 1 82 ? -7.970 -10.453 13.223 1.00 94.81 82 LYS A N 1
ATOM 677 C CA . LYS A 1 82 ? -8.299 -10.621 14.648 1.00 94.81 82 LYS A CA 1
ATOM 678 C C . LYS A 1 82 ? -8.161 -9.337 15.456 1.00 94.81 82 LYS A C 1
ATOM 680 O O . LYS A 1 82 ? -8.614 -9.316 16.599 1.00 94.81 82 LYS A O 1
ATOM 685 N N . LEU A 1 83 ? -7.517 -8.311 14.906 1.00 91.75 83 LEU A N 1
ATOM 686 C CA . LEU A 1 83 ? -7.278 -7.067 15.621 1.00 91.75 83 LEU A CA 1
ATOM 687 C C . LEU A 1 83 ? -8.587 -6.314 15.821 1.00 91.75 83 LEU A C 1
ATOM 689 O O . LEU A 1 83 ? -9.402 -6.161 14.908 1.00 91.75 83 LEU A O 1
ATOM 693 N N . SER A 1 84 ? -8.752 -5.768 17.016 1.00 90.69 84 SER A N 1
ATOM 694 C CA . SER A 1 84 ? -9.700 -4.691 17.239 1.00 90.69 84 SER A CA 1
ATOM 695 C C . SER A 1 84 ? -9.290 -3.447 16.450 1.00 90.69 84 SER A C 1
ATOM 697 O O . SER A 1 84 ? -8.142 -3.271 16.028 1.00 90.69 84 SER A O 1
ATOM 699 N N . LEU A 1 85 ? -10.241 -2.530 16.283 1.00 86.00 85 LEU A N 1
ATOM 700 C CA . LEU A 1 85 ? -9.973 -1.258 15.628 1.00 86.00 85 LEU A CA 1
ATOM 701 C C . LEU A 1 85 ? -8.814 -0.505 16.304 1.00 86.00 85 LEU A C 1
ATOM 703 O O . LEU A 1 85 ? -7.967 0.040 15.604 1.00 86.00 85 LEU A O 1
ATOM 707 N N . ASP A 1 86 ? -8.746 -0.486 17.633 1.00 89.12 86 ASP A N 1
ATOM 708 C CA . ASP A 1 86 ? -7.707 0.261 18.345 1.00 89.12 86 ASP A CA 1
ATOM 709 C C . ASP A 1 86 ? -6.331 -0.407 18.243 1.00 89.12 86 ASP A C 1
ATOM 711 O O . ASP A 1 86 ? -5.343 0.288 18.016 1.00 89.12 86 ASP A O 1
ATOM 715 N N . GLU A 1 87 ? -6.262 -1.741 18.276 1.00 91.44 87 GLU A N 1
ATOM 716 C CA . GLU A 1 87 ? -5.014 -2.463 17.992 1.00 91.44 87 GLU A CA 1
ATOM 717 C C . GLU A 1 87 ? -4.537 -2.214 16.555 1.00 91.44 87 GLU A C 1
ATOM 719 O O . GLU A 1 87 ? -3.353 -1.975 16.323 1.00 91.44 87 GLU A O 1
ATOM 724 N N . SER A 1 88 ? -5.457 -2.209 15.583 1.00 89.69 88 SER A N 1
ATOM 725 C CA . SER A 1 88 ? -5.111 -1.927 14.188 1.00 89.69 88 SER A CA 1
ATOM 726 C C . SER A 1 88 ? -4.555 -0.510 14.008 1.00 89.69 88 SER A C 1
ATOM 728 O O . SER A 1 88 ? -3.558 -0.344 13.307 1.00 89.69 88 SER A O 1
ATOM 730 N N . LYS A 1 89 ? -5.136 0.496 14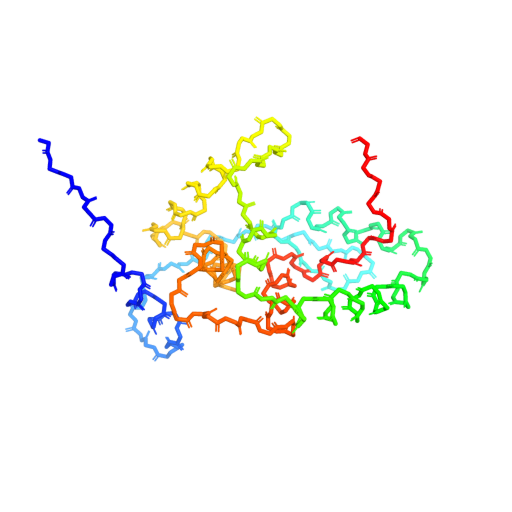.686 1.00 88.44 89 LYS A N 1
ATOM 731 C CA . LYS A 1 89 ? -4.660 1.892 14.676 1.00 88.44 89 LYS A CA 1
ATOM 732 C C . LYS A 1 89 ? -3.260 2.014 15.253 1.00 88.44 89 LYS A C 1
ATOM 734 O O . LYS A 1 89 ? -2.443 2.745 14.704 1.00 88.44 89 LYS A O 1
ATOM 739 N N . GLU A 1 90 ? -3.004 1.309 16.349 1.00 90.81 90 GLU A N 1
ATOM 740 C CA . GLU A 1 90 ? -1.703 1.336 17.004 1.00 90.81 90 GLU A CA 1
ATOM 741 C C . GLU A 1 90 ? -0.625 0.741 16.093 1.00 90.81 90 GLU A C 1
ATOM 743 O O . GLU A 1 90 ? 0.420 1.351 15.887 1.00 90.81 90 GLU A O 1
ATOM 748 N N . ILE A 1 91 ? -0.910 -0.395 15.449 1.00 90.75 91 ILE A N 1
ATOM 749 C CA . ILE A 1 91 ? 0.041 -1.071 14.554 1.00 90.75 91 ILE A CA 1
ATOM 750 C C . ILE A 1 91 ? 0.388 -0.231 13.319 1.00 90.75 91 ILE A C 1
ATOM 752 O O . ILE A 1 91 ? 1.529 -0.264 12.859 1.00 90.75 91 ILE A O 1
ATOM 756 N N . VAL A 1 92 ? -0.571 0.516 12.763 1.00 90.44 92 VAL A N 1
ATOM 757 C CA . VAL A 1 92 ? -0.328 1.375 11.586 1.00 90.44 92 VAL A CA 1
ATOM 758 C C . VAL A 1 92 ? 0.138 2.786 11.949 1.00 90.44 92 VAL A C 1
ATOM 760 O O . VAL A 1 92 ? 0.359 3.605 11.055 1.00 90.44 92 VAL A O 1
ATOM 763 N N . SER A 1 93 ? 0.279 3.098 13.237 1.00 89.69 93 SER A N 1
ATOM 764 C CA . SER A 1 93 ? 0.651 4.428 13.710 1.00 89.69 93 SER A CA 1
ATOM 765 C C . SER A 1 93 ? 2.090 4.788 13.335 1.00 89.69 93 SER A C 1
ATOM 767 O O . SER A 1 93 ? 3.023 4.006 13.492 1.00 89.69 93 SER A O 1
ATOM 769 N N . PHE A 1 94 ? 2.283 6.031 12.890 1.00 90.94 94 PHE A N 1
ATOM 770 C CA . PHE A 1 94 ? 3.603 6.620 12.618 1.00 90.94 94 PHE A CA 1
ATOM 771 C C . PHE A 1 94 ? 4.077 7.563 13.736 1.00 90.94 94 PHE A C 1
ATOM 773 O O . PHE A 1 94 ? 5.056 8.286 13.552 1.00 90.94 94 PHE A O 1
ATOM 780 N N . LYS A 1 95 ? 3.379 7.597 14.881 1.00 87.62 95 LYS A N 1
ATOM 781 C CA . LYS A 1 95 ? 3.636 8.560 15.964 1.00 87.62 95 LYS A CA 1
ATOM 782 C C . LYS A 1 95 ? 5.043 8.429 16.553 1.00 87.62 95 LYS A C 1
ATOM 784 O O . LYS A 1 95 ? 5.710 9.443 16.731 1.00 87.62 95 LYS A O 1
ATOM 789 N N . ASP A 1 96 ? 5.492 7.195 16.766 1.00 88.00 96 ASP A N 1
ATOM 790 C CA . ASP A 1 96 ? 6.767 6.870 17.419 1.00 88.00 96 ASP A CA 1
ATOM 791 C C . ASP A 1 96 ? 7.723 6.116 16.470 1.00 88.00 96 ASP A C 1
ATOM 793 O O . ASP A 1 96 ? 8.576 5.335 16.889 1.00 88.00 96 ASP A O 1
ATOM 797 N N . VAL A 1 97 ? 7.571 6.341 15.159 1.00 90.44 97 VAL A N 1
ATOM 798 C CA . VAL A 1 97 ? 8.374 5.700 14.107 1.00 90.44 97 VAL A CA 1
ATOM 799 C C . VAL A 1 97 ? 9.486 6.635 13.637 1.00 90.44 97 VAL A C 1
ATOM 801 O O . VAL A 1 97 ? 9.233 7.797 13.324 1.00 90.44 97 VAL A O 1
ATOM 804 N N . THR A 1 98 ? 10.694 6.093 13.479 1.00 91.94 98 THR A N 1
ATOM 805 C CA . THR A 1 98 ? 11.814 6.750 12.789 1.00 91.94 98 THR A CA 1
ATOM 806 C C . THR A 1 98 ? 12.377 5.792 11.744 1.00 91.94 98 THR A C 1
ATOM 808 O O . THR A 1 98 ? 12.755 4.669 12.075 1.00 91.94 98 THR A O 1
ATOM 811 N N . LEU A 1 99 ? 12.433 6.217 10.480 1.00 85.25 99 LEU A N 1
ATOM 812 C CA . LEU A 1 99 ? 12.975 5.428 9.369 1.00 85.25 99 LEU A CA 1
ATOM 813 C C . LEU A 1 99 ? 14.194 6.137 8.793 1.00 85.25 99 LEU A C 1
ATOM 815 O O . LEU A 1 99 ? 14.045 7.231 8.265 1.00 85.25 99 LEU A O 1
ATOM 819 N N . GLU A 1 100 ? 15.377 5.523 8.884 1.00 87.50 100 GLU A N 1
ATOM 820 C CA . GLU A 1 100 ? 16.636 6.137 8.419 1.00 87.50 100 GLU A CA 1
ATOM 821 C C . GLU A 1 100 ? 16.778 7.592 8.921 1.00 87.50 100 GLU A C 1
ATOM 823 O O . GLU A 1 100 ? 16.996 8.511 8.142 1.00 87.50 100 GLU A O 1
ATOM 828 N N . GLU A 1 101 ? 16.571 7.804 10.229 1.00 90.38 101 GLU A N 1
ATOM 829 C CA . GLU A 1 101 ? 16.601 9.123 10.899 1.00 90.38 101 GLU A CA 1
ATOM 830 C C . GLU A 1 101 ? 15.463 10.091 10.520 1.00 90.38 101 GLU A C 1
ATOM 832 O O . GLU A 1 101 ? 15.366 11.184 11.077 1.00 90.38 101 GLU A O 1
ATOM 837 N N . VAL A 1 102 ? 14.543 9.689 9.640 1.00 91.44 102 VAL A N 1
ATOM 838 C CA . VAL A 1 102 ? 13.373 10.489 9.267 1.00 91.44 102 VAL A CA 1
ATOM 839 C C . VAL A 1 102 ? 12.202 10.189 10.212 1.00 91.44 102 VAL A C 1
ATOM 841 O O . VAL A 1 102 ? 11.735 9.045 10.256 1.00 91.44 102 VAL A O 1
ATOM 844 N N . PRO A 1 103 ? 11.671 11.193 10.937 1.00 94.38 103 PRO A N 1
ATOM 845 C CA . PRO A 1 103 ? 10.501 11.011 11.789 1.00 94.38 103 PRO A CA 1
ATOM 846 C C . PRO A 1 103 ? 9.260 10.625 10.984 1.00 94.38 103 PRO A C 1
ATOM 848 O O . PRO A 1 103 ? 8.999 11.182 9.913 1.00 94.38 103 PRO A O 1
ATOM 851 N N . GLY A 1 104 ? 8.435 9.738 11.533 1.00 92.31 104 GLY A N 1
ATOM 852 C CA . GLY A 1 104 ? 7.206 9.277 10.896 1.00 92.31 104 GLY A CA 1
ATOM 853 C C . GLY A 1 104 ? 6.236 10.416 10.579 1.00 92.31 104 GLY A C 1
ATOM 854 O O . GLY A 1 104 ? 5.643 10.439 9.503 1.00 92.31 104 GLY A O 1
ATOM 855 N N . SER A 1 105 ? 6.156 11.432 11.440 1.00 91.50 105 SER A N 1
ATOM 856 C CA . SER A 1 105 ? 5.362 12.645 11.196 1.00 91.50 105 SER A CA 1
ATOM 857 C C . SER A 1 105 ? 5.776 13.392 9.922 1.00 91.50 105 SER A C 1
ATOM 859 O O . SER A 1 105 ? 4.907 13.859 9.183 1.00 91.50 105 SER A O 1
ATOM 861 N N . SER A 1 106 ? 7.075 13.450 9.610 1.00 93.44 106 SER A N 1
ATOM 862 C CA . SER A 1 106 ? 7.591 14.044 8.370 1.00 93.44 106 SER A CA 1
ATOM 863 C C . SER A 1 106 ? 7.166 13.239 7.143 1.00 93.44 106 SER A C 1
ATOM 865 O O . SER A 1 106 ? 6.821 13.820 6.115 1.00 93.44 106 SER A O 1
ATOM 867 N N . ILE A 1 107 ? 7.131 11.909 7.258 1.00 91.06 107 ILE A N 1
ATOM 868 C CA . ILE A 1 107 ? 6.680 11.005 6.190 1.00 91.06 107 ILE A CA 1
ATOM 869 C C . ILE A 1 107 ? 5.188 11.213 5.918 1.00 91.06 107 ILE A C 1
ATOM 871 O O . ILE A 1 107 ? 4.793 11.401 4.767 1.00 91.06 107 ILE A O 1
ATOM 875 N N . ILE A 1 108 ? 4.364 11.256 6.970 1.00 91.62 108 ILE A N 1
ATOM 876 C CA . ILE A 1 108 ? 2.925 11.527 6.847 1.00 91.62 108 ILE A CA 1
ATOM 877 C C . ILE A 1 108 ? 2.676 12.926 6.282 1.00 91.62 108 ILE A C 1
ATOM 879 O O . ILE A 1 108 ? 1.820 13.086 5.411 1.00 91.62 108 ILE A O 1
ATOM 883 N N . GLY A 1 109 ? 3.437 13.932 6.719 1.00 90.62 109 GLY A N 1
ATOM 884 C CA . GLY A 1 109 ? 3.351 15.295 6.194 1.00 90.62 109 GLY A CA 1
ATOM 885 C C . GLY A 1 109 ? 3.692 15.373 4.704 1.00 90.62 109 GLY A C 1
ATOM 886 O O . GLY A 1 109 ? 2.955 15.990 3.933 1.00 90.62 109 GLY A O 1
ATOM 887 N N . ALA A 1 110 ? 4.762 14.698 4.276 1.00 88.75 110 ALA A N 1
ATOM 888 C CA . ALA A 1 110 ? 5.154 14.617 2.872 1.00 88.75 110 ALA A CA 1
ATOM 889 C C . ALA A 1 110 ? 4.102 13.885 2.025 1.00 88.75 110 ALA A C 1
ATOM 891 O O . ALA A 1 110 ? 3.702 14.400 0.980 1.00 88.75 110 ALA A O 1
ATOM 892 N N . LEU A 1 111 ? 3.609 12.733 2.493 1.00 87.19 111 LEU A N 1
ATOM 893 C CA . LEU A 1 111 ? 2.564 11.960 1.819 1.00 87.19 111 LEU A CA 1
ATOM 894 C C . LEU A 1 111 ? 1.268 12.767 1.689 1.00 87.19 111 LEU A C 1
ATOM 896 O O . LEU A 1 111 ? 0.693 12.836 0.605 1.00 87.19 111 LEU A O 1
ATOM 900 N N . THR A 1 112 ? 0.851 13.431 2.770 1.00 88.19 112 THR A N 1
ATOM 901 C CA . THR A 1 112 ? -0.311 14.326 2.772 1.00 88.19 112 THR A CA 1
ATOM 902 C C . THR A 1 112 ? -0.114 15.422 1.733 1.00 88.19 112 THR A C 1
ATOM 904 O O . THR A 1 112 ? -0.895 15.504 0.796 1.00 88.19 112 THR A O 1
ATOM 907 N N . SER A 1 113 ? 0.978 16.191 1.801 1.00 85.25 113 SER A N 1
ATOM 908 C CA . SER A 1 113 ? 1.285 17.259 0.834 1.00 85.25 113 SER A CA 1
ATOM 909 C C . SER A 1 113 ? 1.280 16.772 -0.623 1.00 85.25 113 SER A C 1
ATOM 911 O O . SER A 1 113 ? 0.779 17.470 -1.506 1.00 85.25 113 SER A O 1
ATOM 913 N N . PHE A 1 114 ? 1.794 15.564 -0.870 1.00 78.81 114 PHE A N 1
ATOM 914 C CA . PHE A 1 114 ? 1.848 14.953 -2.195 1.00 78.81 114 PHE A CA 1
ATOM 915 C C . PHE A 1 114 ? 0.459 14.604 -2.742 1.00 78.81 114 PHE A C 1
ATOM 917 O O . PHE A 1 114 ? 0.146 14.945 -3.881 1.00 78.81 114 PHE A O 1
ATOM 924 N N . ILE A 1 115 ? -0.398 13.987 -1.924 1.00 77.62 115 ILE A N 1
ATOM 925 C CA . ILE A 1 115 ? -1.799 13.716 -2.285 1.00 77.62 115 ILE A CA 1
ATOM 926 C C . ILE A 1 115 ? -2.566 15.035 -2.441 1.00 77.62 115 ILE A C 1
ATOM 928 O O . ILE A 1 115 ? -3.444 15.148 -3.296 1.00 77.62 115 ILE A O 1
ATOM 932 N N . CYS A 1 116 ? -2.195 16.052 -1.654 1.00 72.31 116 CYS A N 1
ATOM 933 C CA . CYS A 1 116 ? -2.930 17.301 -1.589 1.00 72.31 116 CYS A CA 1
ATOM 934 C C . CYS A 1 116 ? -2.699 18.279 -2.736 1.00 72.31 116 CYS A C 1
ATOM 936 O O . CYS A 1 116 ? -3.473 19.218 -2.924 1.00 72.31 116 CYS A O 1
ATOM 938 N N . LYS A 1 117 ? -1.654 18.052 -3.530 1.00 70.25 117 LYS A N 1
ATOM 939 C CA . LYS A 1 117 ? -1.283 18.904 -4.660 1.00 70.25 117 LYS A CA 1
ATOM 940 C C . LYS A 1 117 ? -1.354 18.102 -5.963 1.00 70.25 117 LYS A C 1
ATOM 942 O O . LYS A 1 117 ? -0.315 17.804 -6.553 1.00 70.25 117 LYS A O 1
ATOM 947 N N . PRO A 1 118 ? -2.569 17.784 -6.455 1.00 55.56 118 PRO A N 1
ATOM 948 C CA . PRO A 1 118 ? -2.760 16.909 -7.614 1.00 55.56 118 PRO A CA 1
ATOM 949 C C . PRO A 1 118 ? -2.134 17.448 -8.910 1.00 55.56 118 PRO A C 1
ATOM 951 O O . PRO A 1 118 ? -1.845 16.669 -9.811 1.00 55.56 118 PRO A O 1
ATOM 954 N N . GLY A 1 119 ? -1.855 18.755 -8.998 1.00 57.03 119 GLY A N 1
ATOM 955 C CA . GLY A 1 119 ? -1.260 19.386 -10.183 1.00 57.03 119 GLY A CA 1
ATOM 956 C C . GLY A 1 119 ? 0.179 18.967 -10.522 1.00 57.03 119 GLY A C 1
ATOM 957 O O . GLY A 1 119 ? 0.648 19.311 -11.600 1.00 57.03 119 GLY A O 1
ATOM 958 N N . PHE A 1 120 ? 0.876 18.234 -9.642 1.00 56.00 120 PHE A N 1
ATOM 959 C CA . PHE A 1 120 ? 2.285 17.845 -9.830 1.00 56.00 120 PHE A CA 1
ATOM 960 C C . PHE A 1 120 ? 2.550 16.346 -9.621 1.00 56.00 120 PHE A C 1
ATOM 962 O O . PHE A 1 120 ? 3.687 15.942 -9.364 1.00 56.00 120 PHE A O 1
ATOM 969 N N . CYS A 1 121 ? 1.521 15.497 -9.697 1.00 58.56 121 CYS A N 1
ATOM 970 C CA . CYS A 1 121 ? 1.720 14.078 -9.436 1.00 58.56 121 CYS A CA 1
ATOM 971 C C . CYS A 1 121 ? 2.327 13.363 -10.651 1.00 58.56 121 CYS A C 1
ATOM 973 O O . CYS A 1 121 ? 1.665 13.097 -11.649 1.00 58.56 121 CYS A O 1
ATOM 975 N N . MET A 1 122 ? 3.614 13.049 -10.543 1.00 66.75 122 MET A N 1
ATOM 976 C CA . MET A 1 122 ? 4.398 12.361 -11.573 1.00 66.75 122 MET A CA 1
ATOM 977 C C . MET A 1 122 ? 4.145 10.848 -11.605 1.00 66.75 122 MET A C 1
ATOM 979 O O . MET A 1 122 ? 4.559 10.165 -12.536 1.00 66.75 122 MET A O 1
ATOM 983 N N . LEU A 1 123 ? 3.515 10.298 -10.567 1.00 71.25 123 LEU A N 1
ATOM 984 C CA . LEU A 1 123 ? 3.374 8.857 -10.396 1.00 71.25 123 LEU A CA 1
ATOM 985 C C . LEU A 1 123 ? 2.134 8.318 -11.123 1.00 71.25 123 LEU A C 1
ATOM 987 O O . LEU A 1 123 ? 1.098 8.985 -11.149 1.00 71.25 123 LEU A O 1
ATOM 991 N N . PRO A 1 124 ? 2.194 7.081 -11.650 1.00 79.06 124 PRO A N 1
ATOM 992 C CA . PRO A 1 124 ? 1.011 6.358 -12.099 1.00 79.06 124 PRO A CA 1
ATOM 993 C C . PRO A 1 124 ? -0.134 6.384 -11.076 1.00 79.06 124 PRO A C 1
ATOM 995 O O . PRO A 1 124 ? 0.087 6.232 -9.873 1.00 79.06 124 PRO A O 1
ATOM 998 N N . GLN A 1 125 ? -1.371 6.516 -11.569 1.00 78.38 125 GLN A N 1
ATOM 999 C CA . GLN A 1 125 ? -2.576 6.702 -10.747 1.00 78.38 125 GLN A CA 1
ATOM 1000 C C . GLN A 1 125 ? -2.748 5.624 -9.665 1.00 78.38 125 GLN A C 1
ATOM 1002 O O . GLN A 1 125 ? -3.208 5.925 -8.565 1.00 78.38 125 GLN A O 1
ATOM 1007 N N . VAL A 1 126 ? -2.354 4.379 -9.953 1.00 82.31 126 VAL A N 1
ATOM 1008 C CA . VAL A 1 126 ? -2.414 3.259 -9.001 1.00 82.31 126 VAL A CA 1
ATOM 1009 C C . VAL A 1 126 ? -1.638 3.551 -7.710 1.00 82.31 126 VAL A C 1
ATOM 1011 O O . VAL A 1 126 ? -2.144 3.291 -6.622 1.00 82.31 126 VAL A O 1
ATOM 1014 N N . TYR A 1 127 ? -0.472 4.198 -7.801 1.00 83.69 127 TYR A N 1
ATOM 1015 C CA . TYR A 1 127 ? 0.344 4.537 -6.632 1.00 83.69 127 TYR A CA 1
ATOM 1016 C C . TYR A 1 127 ? -0.228 5.717 -5.854 1.00 83.69 127 TYR A C 1
ATOM 1018 O O . TYR A 1 127 ? -0.161 5.737 -4.628 1.00 83.69 127 TYR A O 1
ATOM 1026 N N . VAL A 1 128 ? -0.841 6.673 -6.554 1.00 83.00 128 VAL A N 1
ATOM 1027 C CA . VAL A 1 128 ? -1.529 7.809 -5.924 1.00 83.00 128 VAL A CA 1
ATOM 1028 C C . VAL A 1 128 ? -2.728 7.321 -5.115 1.00 83.00 128 VAL A C 1
ATOM 1030 O O . VAL A 1 128 ? -2.883 7.690 -3.951 1.00 83.00 128 VAL A O 1
ATOM 1033 N N . LYS A 1 129 ? -3.539 6.428 -5.699 1.00 85.88 129 LYS A N 1
ATOM 1034 C CA . LYS A 1 129 ? -4.674 5.789 -5.019 1.00 85.88 129 LYS A CA 1
ATOM 1035 C C . LYS A 1 129 ? -4.215 4.978 -3.807 1.00 85.88 129 LYS A C 1
ATOM 1037 O O . LYS A 1 129 ? -4.784 5.137 -2.729 1.00 85.88 129 LYS A O 1
ATOM 1042 N N . ALA A 1 130 ? -3.172 4.161 -3.959 1.00 90.00 130 ALA A N 1
ATOM 1043 C CA . ALA A 1 130 ? -2.630 3.364 -2.862 1.00 90.00 130 ALA A CA 1
ATOM 1044 C C . ALA A 1 130 ? -2.077 4.246 -1.729 1.00 90.00 130 ALA A C 1
ATOM 1046 O O . ALA A 1 130 ? -2.392 4.012 -0.566 1.00 90.00 130 ALA A O 1
ATOM 1047 N N . GLY A 1 131 ? -1.333 5.309 -2.054 1.00 89.06 131 GLY A N 1
ATOM 1048 C CA . GLY A 1 131 ? -0.835 6.277 -1.074 1.00 89.06 131 GLY A CA 1
ATOM 1049 C C . GLY A 1 131 ? -1.959 6.981 -0.311 1.00 89.06 131 GLY A C 1
ATOM 1050 O O . GLY A 1 131 ? -1.888 7.103 0.910 1.00 89.06 131 GLY A O 1
ATOM 1051 N N . SER A 1 132 ? -3.030 7.381 -1.004 1.00 87.56 132 SER A N 1
ATOM 1052 C CA . SER A 1 132 ? -4.211 7.959 -0.353 1.00 87.56 132 SER A CA 1
ATOM 1053 C C . SER A 1 132 ? -4.914 6.966 0.566 1.00 87.56 132 SER A C 1
ATOM 1055 O O . SER A 1 132 ? -5.292 7.329 1.675 1.00 87.56 132 SER A O 1
ATOM 1057 N N . ALA A 1 133 ? -5.063 5.712 0.137 1.00 89.62 133 ALA A N 1
ATOM 1058 C CA . ALA A 1 133 ? -5.680 4.681 0.959 1.00 89.62 133 ALA A CA 1
ATOM 1059 C C . ALA A 1 133 ? -4.841 4.373 2.212 1.00 89.62 133 ALA A C 1
ATOM 1061 O O . ALA A 1 133 ? -5.402 4.241 3.296 1.00 89.62 133 ALA A O 1
ATOM 1062 N N . LEU A 1 134 ? -3.508 4.335 2.094 1.00 91.12 134 LEU A N 1
ATOM 1063 C CA . LEU A 1 134 ? -2.604 4.214 3.243 1.00 91.12 134 LEU A CA 1
ATOM 1064 C C . LEU A 1 134 ? -2.745 5.394 4.206 1.00 91.12 134 LEU A C 1
ATOM 1066 O O . LEU A 1 134 ? -2.788 5.185 5.415 1.00 91.12 134 LEU A O 1
ATOM 1070 N N . LEU A 1 135 ? -2.863 6.621 3.692 1.00 89.38 135 LEU A N 1
ATOM 1071 C CA . LEU A 1 135 ? -3.075 7.796 4.534 1.00 89.38 135 LEU A CA 1
ATOM 1072 C C . LEU A 1 135 ? -4.404 7.715 5.300 1.00 89.38 135 LEU A C 1
ATOM 1074 O O . LEU A 1 135 ? -4.433 8.013 6.492 1.00 89.38 135 LEU A O 1
ATOM 1078 N N . ASP A 1 136 ? -5.481 7.269 4.647 1.00 87.81 136 ASP A N 1
ATOM 1079 C CA . ASP A 1 136 ? -6.779 7.068 5.300 1.00 87.81 136 ASP A CA 1
ATOM 1080 C C . ASP A 1 136 ? -6.709 6.004 6.410 1.00 87.81 136 ASP A C 1
ATOM 1082 O O . ASP A 1 136 ? -7.310 6.195 7.470 1.00 87.81 136 ASP A O 1
ATOM 1086 N N . ILE A 1 137 ? -5.966 4.910 6.182 1.00 89.12 137 ILE A N 1
ATOM 1087 C CA . ILE A 1 137 ? -5.738 3.838 7.167 1.00 89.12 137 ILE A CA 1
ATOM 1088 C C . ILE A 1 137 ? -4.973 4.382 8.378 1.00 89.12 137 ILE A C 1
ATOM 1090 O O . ILE A 1 137 ? -5.426 4.218 9.508 1.00 89.12 137 ILE A O 1
ATOM 1094 N N . ILE A 1 138 ? -3.856 5.082 8.150 1.00 88.38 138 ILE A N 1
ATOM 1095 C CA . ILE A 1 138 ? -3.011 5.644 9.219 1.00 88.38 138 ILE A CA 1
ATOM 1096 C C . ILE A 1 138 ? -3.781 6.686 10.041 1.00 88.38 138 ILE A C 1
ATOM 1098 O O . ILE A 1 138 ? -3.627 6.766 11.257 1.00 88.38 138 ILE A O 1
ATOM 1102 N N . GLN A 1 139 ? -4.632 7.483 9.392 1.00 84.69 139 GLN A N 1
ATOM 1103 C CA . GLN A 1 139 ? -5.459 8.495 10.056 1.00 84.69 139 GLN A CA 1
ATOM 1104 C C . GLN A 1 139 ? -6.761 7.935 10.649 1.00 84.69 139 GLN A C 1
ATOM 1106 O O . GLN A 1 139 ? -7.550 8.708 11.194 1.00 84.69 139 GLN A O 1
ATOM 1111 N N . ALA A 1 140 ? -7.005 6.624 10.538 1.00 77.62 140 ALA A N 1
ATOM 1112 C CA . ALA A 1 140 ? -8.212 5.953 11.014 1.00 77.62 140 ALA A CA 1
ATOM 1113 C C . ALA A 1 140 ? -9.514 6.639 10.560 1.00 77.62 140 ALA A C 1
ATOM 1115 O O . ALA A 1 140 ? -10.462 6.791 11.339 1.00 77.62 140 ALA A O 1
ATOM 1116 N N . ARG A 1 141 ? -9.555 7.113 9.305 1.00 74.69 141 ARG A N 1
ATOM 1117 C CA . ARG A 1 141 ? -10.700 7.885 8.810 1.00 74.69 141 ARG A CA 1
ATOM 1118 C C . ARG A 1 141 ? -11.979 7.027 8.809 1.00 74.69 141 ARG A C 1
ATOM 1120 O O . ARG A 1 141 ? -11.931 5.874 8.375 1.00 74.69 141 ARG A O 1
ATOM 1127 N N . PRO A 1 142 ? -13.140 7.580 9.226 1.00 57.47 142 PRO A N 1
ATOM 1128 C CA . PRO A 1 142 ? -14.374 6.812 9.437 1.00 57.47 142 PRO A CA 1
ATOM 1129 C C . PRO A 1 142 ? -14.886 6.025 8.219 1.00 57.47 142 PRO A C 1
ATOM 1131 O O . PRO A 1 142 ? -15.603 5.043 8.377 1.00 57.47 142 PRO A O 1
ATOM 1134 N N . SER A 1 143 ? -14.521 6.434 7.001 1.00 57.66 143 SER A N 1
ATOM 1135 C CA . SER A 1 143 ? -14.913 5.769 5.751 1.00 57.66 143 SER A CA 1
ATOM 1136 C C . SER A 1 143 ? -14.218 4.422 5.506 1.00 57.66 143 SER A C 1
ATOM 1138 O O . SER A 1 143 ? -14.621 3.702 4.597 1.00 57.66 143 SER A O 1
ATOM 1140 N N . ARG A 1 144 ? -13.191 4.067 6.296 1.00 59.47 144 ARG A N 1
ATOM 1141 C CA . ARG A 1 144 ? -12.439 2.800 6.195 1.00 59.47 144 ARG A CA 1
ATOM 1142 C C . ARG A 1 144 ? -12.327 2.065 7.537 1.00 59.47 144 ARG A C 1
ATOM 1144 O O . ARG A 1 144 ? -11.315 1.422 7.813 1.00 59.47 144 ARG A O 1
ATOM 1151 N N . LEU A 1 145 ? -13.339 2.185 8.397 1.00 59.69 145 LEU A N 1
ATOM 1152 C CA . LEU A 1 145 ? -13.371 1.444 9.661 1.00 59.69 145 LEU A CA 1
ATOM 1153 C C . LEU A 1 145 ? -13.392 -0.068 9.377 1.00 59.69 145 LEU A C 1
ATOM 1155 O O . LEU A 1 145 ? -14.227 -0.539 8.612 1.00 59.69 145 LEU A O 1
ATOM 1159 N N . ALA A 1 146 ? -12.451 -0.789 9.997 1.00 71.81 146 ALA A N 1
ATOM 1160 C CA . ALA A 1 146 ? -12.190 -2.224 9.832 1.00 71.81 146 ALA A CA 1
ATOM 1161 C C . ALA A 1 146 ? -11.870 -2.651 8.383 1.00 71.81 146 ALA A C 1
ATOM 1163 O O . ALA A 1 146 ? -12.632 -3.359 7.725 1.00 71.81 146 ALA A O 1
ATOM 1164 N N . ILE A 1 147 ? -10.703 -2.237 7.881 1.00 87.44 147 ILE A N 1
ATOM 1165 C CA . ILE A 1 147 ? -10.154 -2.783 6.635 1.00 87.44 147 ILE A CA 1
ATOM 1166 C C . ILE A 1 147 ? -9.810 -4.270 6.812 1.00 87.44 147 ILE A C 1
ATOM 1168 O O . ILE A 1 147 ? -9.092 -4.638 7.737 1.00 87.44 147 ILE A O 1
ATOM 1172 N N . SER A 1 148 ? -10.309 -5.122 5.916 1.00 90.81 148 SER A N 1
ATOM 1173 C CA . SER A 1 148 ? -9.973 -6.553 5.899 1.00 90.81 148 SER A CA 1
ATOM 1174 C C . SER A 1 148 ? -8.537 -6.796 5.425 1.00 90.81 148 SER A C 1
ATOM 1176 O O . SER A 1 148 ? -7.987 -6.004 4.651 1.00 90.81 148 SER A O 1
ATOM 1178 N N . SER A 1 149 ? -7.932 -7.913 5.830 1.00 94.00 149 SER A N 1
ATOM 1179 C CA . SER A 1 149 ? -6.577 -8.270 5.407 1.00 94.00 149 SER A CA 1
ATOM 1180 C C . SER A 1 149 ? -6.395 -8.371 3.884 1.00 94.00 149 SER A C 1
ATOM 1182 O O . SER A 1 149 ? -5.379 -7.864 3.395 1.00 94.00 149 SER A O 1
ATOM 1184 N N . PRO A 1 150 ? -7.346 -8.900 3.077 1.00 93.81 150 PRO A N 1
ATOM 1185 C CA . PRO A 1 150 ? -7.188 -8.922 1.624 1.00 93.81 150 PRO A CA 1
ATOM 1186 C C . PRO A 1 150 ? -7.132 -7.516 1.019 1.00 93.81 150 PRO A C 1
ATOM 1188 O O . PRO A 1 150 ? -6.327 -7.265 0.122 1.00 93.81 150 PRO A O 1
ATOM 1191 N N . GLU A 1 151 ? -7.948 -6.590 1.530 1.00 92.44 151 GLU A N 1
ATOM 1192 C CA . GLU A 1 151 ? -7.980 -5.206 1.054 1.00 92.44 151 GLU A CA 1
ATOM 1193 C C . GLU A 1 151 ? -6.722 -4.440 1.479 1.00 92.44 151 GLU A C 1
ATOM 1195 O O . GLU A 1 151 ? -6.115 -3.748 0.658 1.00 92.44 151 GLU A O 1
ATOM 1200 N N . LEU A 1 152 ? -6.263 -4.623 2.724 1.00 93.12 152 LEU A N 1
ATOM 1201 C CA . LEU A 1 152 ? -4.994 -4.060 3.188 1.00 93.12 152 LEU A CA 1
ATOM 1202 C C . LEU A 1 152 ? -3.833 -4.541 2.316 1.00 93.12 152 LEU A C 1
ATOM 1204 O O . LEU A 1 152 ? -3.014 -3.740 1.862 1.00 93.12 152 LEU A O 1
ATOM 1208 N N . PHE A 1 153 ? -3.752 -5.846 2.059 1.00 94.50 153 PHE A N 1
ATOM 1209 C CA . PHE A 1 153 ? -2.653 -6.386 1.276 1.00 94.50 153 PHE A CA 1
ATOM 1210 C C . PHE A 1 153 ? -2.712 -5.971 -0.188 1.00 94.50 153 PHE A C 1
ATOM 1212 O O . PHE A 1 153 ? -1.660 -5.750 -0.776 1.00 94.50 153 PHE A O 1
ATOM 1219 N N . ARG A 1 154 ? -3.904 -5.788 -0.766 1.00 93.56 154 ARG A N 1
ATOM 1220 C CA . ARG A 1 154 ? -4.051 -5.210 -2.107 1.00 93.56 154 ARG A CA 1
ATOM 1221 C C . ARG A 1 154 ? -3.460 -3.800 -2.171 1.00 93.56 154 ARG A C 1
ATOM 1223 O O . ARG A 1 154 ? -2.691 -3.507 -3.081 1.00 93.56 154 ARG A O 1
ATOM 1230 N N . ILE A 1 155 ? -3.751 -2.956 -1.179 1.00 93.38 155 ILE A N 1
ATOM 1231 C CA . ILE A 1 155 ? -3.190 -1.598 -1.087 1.00 93.38 155 ILE A CA 1
ATOM 1232 C C . ILE A 1 155 ? -1.666 -1.642 -0.922 1.00 93.38 155 ILE A C 1
ATOM 1234 O O . ILE A 1 155 ? -0.954 -0.896 -1.593 1.00 93.38 155 ILE A O 1
ATOM 1238 N N . LEU A 1 156 ? -1.152 -2.517 -0.052 1.00 93.69 156 LEU A N 1
ATOM 1239 C CA . LEU A 1 156 ? 0.290 -2.676 0.159 1.00 93.69 156 LEU A CA 1
ATOM 1240 C C . LEU A 1 156 ? 0.997 -3.230 -1.081 1.00 93.69 156 LEU A C 1
ATOM 1242 O O . LEU A 1 156 ? 2.113 -2.810 -1.385 1.00 93.69 156 LEU A O 1
ATOM 1246 N N . ASP A 1 157 ? 0.366 -4.137 -1.822 1.00 93.06 157 ASP A N 1
ATOM 1247 C CA . ASP A 1 157 ? 0.886 -4.648 -3.086 1.00 93.06 157 ASP A CA 1
ATOM 1248 C C . ASP A 1 157 ? 0.946 -3.534 -4.133 1.00 93.06 157 ASP A C 1
ATOM 1250 O O . ASP A 1 157 ? 1.993 -3.352 -4.750 1.00 93.06 157 ASP A O 1
ATOM 1254 N N . ASP A 1 158 ? -0.110 -2.737 -4.287 1.00 92.69 158 ASP A N 1
ATOM 1255 C CA . ASP A 1 158 ? -0.115 -1.603 -5.215 1.00 92.69 158 ASP A CA 1
ATOM 1256 C C . ASP A 1 158 ? 0.954 -0.564 -4.827 1.00 92.69 158 ASP A C 1
ATOM 1258 O O . ASP A 1 158 ? 1.771 -0.177 -5.662 1.00 92.69 158 ASP A O 1
ATOM 1262 N N . ALA A 1 159 ? 1.042 -0.180 -3.547 1.00 92.06 159 ALA A N 1
ATOM 1263 C CA . ALA A 1 159 ? 2.039 0.776 -3.051 1.00 92.06 159 ALA A CA 1
ATOM 1264 C C . ALA A 1 159 ? 3.491 0.267 -3.159 1.00 92.06 159 ALA A C 1
ATOM 1266 O O . ALA A 1 159 ? 4.429 1.052 -3.310 1.00 92.06 159 ALA A O 1
ATOM 1267 N N . SER A 1 160 ? 3.696 -1.049 -3.068 1.00 91.81 160 SER A N 1
ATOM 1268 C CA . SER A 1 160 ? 5.019 -1.686 -3.116 1.00 91.81 160 SER A CA 1
ATOM 1269 C C . SER A 1 160 ? 5.389 -2.242 -4.489 1.00 91.81 160 SER A C 1
ATOM 1271 O O . SER A 1 160 ? 6.393 -2.950 -4.606 1.00 91.81 160 SER A O 1
ATOM 1273 N N . GLU A 1 161 ? 4.587 -1.981 -5.523 1.00 92.00 161 GLU A N 1
ATOM 1274 C CA . GLU A 1 161 ? 4.781 -2.535 -6.869 1.00 92.00 161 GLU A CA 1
ATOM 1275 C C . GLU A 1 161 ? 4.843 -4.068 -6.866 1.00 92.00 161 GLU A C 1
ATOM 1277 O O . GLU A 1 161 ? 5.635 -4.681 -7.585 1.00 92.00 161 GLU A O 1
ATOM 1282 N N . ARG A 1 162 ? 4.023 -4.695 -6.016 1.00 90.38 162 ARG A N 1
ATOM 1283 C CA . ARG A 1 162 ? 3.953 -6.137 -5.735 1.00 90.38 162 ARG A CA 1
ATOM 1284 C C . ARG A 1 162 ? 5.279 -6.700 -5.234 1.00 90.38 162 ARG A C 1
ATOM 1286 O O . ARG A 1 162 ? 5.728 -7.753 -5.695 1.00 90.38 162 ARG A O 1
ATOM 1293 N N . THR A 1 163 ? 5.975 -5.947 -4.385 1.00 89.19 163 THR A N 1
ATOM 1294 C CA . THR A 1 163 ? 7.208 -6.403 -3.717 1.00 89.19 163 THR A CA 1
ATOM 1295 C C . THR A 1 163 ? 7.050 -6.550 -2.206 1.00 89.19 163 THR A C 1
ATOM 1297 O O . THR A 1 163 ? 7.980 -7.006 -1.534 1.00 89.19 163 THR A O 1
ATOM 1300 N N . PHE A 1 164 ? 5.873 -6.218 -1.666 1.00 88.38 164 PHE A N 1
ATOM 1301 C CA . PHE A 1 164 ? 5.479 -6.549 -0.303 1.00 88.38 164 PHE A CA 1
ATOM 1302 C C . PHE A 1 164 ? 5.627 -8.059 -0.071 1.00 88.38 164 PHE A C 1
ATOM 1304 O O . PHE A 1 164 ? 5.249 -8.871 -0.912 1.00 88.38 164 PHE A O 1
ATOM 1311 N N . LEU A 1 165 ? 6.285 -8.425 1.035 1.00 83.12 165 LEU A N 1
ATOM 1312 C CA . LEU A 1 165 ? 6.593 -9.810 1.430 1.00 83.12 165 LEU A CA 1
ATOM 1313 C C . LEU A 1 165 ? 7.358 -10.658 0.396 1.00 83.12 165 LEU A C 1
ATOM 1315 O O . LEU A 1 165 ? 7.491 -11.868 0.571 1.00 83.12 165 LEU A O 1
ATOM 1319 N N . CYS A 1 166 ? 7.910 -10.050 -0.656 1.00 74.31 166 CYS A N 1
ATOM 1320 C CA . CYS A 1 166 ? 8.679 -10.773 -1.667 1.00 74.31 166 CYS A CA 1
ATOM 1321 C C . CYS A 1 166 ? 10.123 -11.059 -1.226 1.00 74.31 166 CYS A C 1
ATOM 1323 O O . CYS A 1 166 ? 10.785 -11.895 -1.820 1.00 74.31 166 CYS A O 1
ATOM 1325 N N . ALA A 1 167 ? 10.658 -10.387 -0.206 1.00 61.03 167 ALA A N 1
ATOM 1326 C CA . ALA A 1 167 ? 12.004 -10.673 0.289 1.00 61.03 167 ALA A CA 1
ATOM 1327 C C . ALA A 1 167 ? 11.926 -11.632 1.480 1.00 61.03 167 ALA A C 1
ATOM 1329 O O . ALA A 1 167 ? 11.578 -11.227 2.590 1.00 61.03 167 ALA A O 1
ATOM 1330 N N . GLY A 1 168 ? 12.281 -12.898 1.250 1.00 49.97 168 GLY A N 1
ATOM 1331 C CA . GLY A 1 168 ? 12.512 -13.855 2.323 1.00 49.97 168 GLY A CA 1
ATOM 1332 C C . GLY A 1 168 ? 13.623 -13.324 3.228 1.00 49.97 168 GLY A C 1
ATOM 1333 O O . GLY A 1 168 ? 14.785 -13.268 2.820 1.00 49.97 168 GLY A O 1
ATOM 1334 N N . LYS A 1 169 ? 13.233 -12.938 4.447 1.00 40.81 169 LYS A N 1
ATOM 1335 C CA . LYS A 1 169 ? 14.031 -12.288 5.498 1.00 40.81 169 LYS A CA 1
ATOM 1336 C C . LYS A 1 169 ? 14.328 -10.807 5.224 1.00 40.81 169 LYS A C 1
ATOM 1338 O O . LYS A 1 169 ? 15.208 -10.447 4.439 1.00 40.81 169 LYS A O 1
ATOM 1343 N N . LEU A 1 170 ? 13.646 -9.943 5.979 1.00 41.25 170 LEU A N 1
ATOM 1344 C CA . LEU A 1 170 ? 14.196 -8.659 6.408 1.00 41.25 170 LEU A CA 1
ATOM 1345 C C . LEU A 1 170 ? 15.546 -8.946 7.078 1.00 41.25 170 LEU A C 1
ATOM 1347 O O . LEU A 1 170 ? 15.605 -9.326 8.242 1.00 41.25 170 LEU A O 1
ATOM 1351 N N . ALA A 1 171 ? 16.645 -8.792 6.343 1.00 31.38 171 ALA A N 1
ATOM 1352 C CA . ALA A 1 171 ? 17.901 -8.451 6.985 1.00 31.38 171 ALA A CA 1
ATOM 1353 C C . ALA A 1 171 ? 17.740 -7.001 7.456 1.00 31.38 171 ALA A C 1
ATOM 1355 O O . ALA A 1 171 ? 18.059 -6.074 6.713 1.00 31.38 171 ALA A O 1
ATOM 1356 N N . LEU A 1 172 ? 17.148 -6.827 8.641 1.00 30.58 172 LEU A N 1
ATOM 1357 C CA . LEU A 1 172 ? 17.403 -5.657 9.471 1.00 30.58 172 LEU A CA 1
ATOM 1358 C C . LEU A 1 172 ? 18.916 -5.671 9.712 1.00 30.58 172 LEU A C 1
ATOM 1360 O O . LEU A 1 172 ? 19.434 -6.579 10.363 1.00 30.58 172 LEU A O 1
ATOM 1364 N N . ARG A 1 173 ? 19.623 -4.766 9.043 1.00 30.08 173 ARG A N 1
ATOM 1365 C CA . ARG A 1 173 ? 20.989 -4.394 9.389 1.00 30.08 173 ARG A CA 1
ATOM 1366 C C . ARG A 1 173 ? 20.922 -3.043 10.060 1.00 30.08 173 ARG A C 1
ATOM 1368 O O . ARG A 1 173 ? 20.116 -2.227 9.562 1.00 30.08 173 ARG A O 1
#

InterPro domains:
  IPR013087 Zinc finger C2H2-type [PS00028] (39-59)
  IPR013087 Zinc finger C2H2-type [PS50157] (37-59)
  IPR013087 Zinc finger C2H2-type [SM00355] (37-59)

Sequence (173 aa):
FSRTGDSPVQWIQLLHSLDQQDLPGWPLLSPLKVQMQKCDKCSREFCSPINYRRHIRVHRQSLNVDKESHKNRDLLGAFWDKLSLDESKEIVSFKDVTLEEVPGSSIIGALTSFICKPGFCMLPQVYVKAGSALLDIIQARPSRLAISSPELFRILDDASERTFLCAGKLALR

Secondary structure (DSSP, 8-state):
-------HHHHHHHHHHHH-TT-TTS----------EE-SSSS-EES-HHHHHHHHHHTTSTTHHHHHHHHHHHHHHHHHTT--HHHHHHHT--TT-EETTEEHHHHHHHHHHHHH-GGG--S-HHHHHHHHHHHHHHTT-GGGTT--HHHHHHHHHHHTTS-TT-SSS----

Radius of gyration: 17.93 Å; chains: 1; bounding box: 36×56×38 Å

pLDDT: mean 75.16, std 19.26, range [30.08, 95.88]